Protein AF-A0A2S2QEP0-F1 (afdb_monomer)

InterPro domains:
  IPR036397 Ribonuclease H superfamily [G3DSA:3.30.420.10] (8-135)
  IPR052709 Transposase-Methyltransferase Hybrid [PTHR46060] (32-134)

Nearest PDB structures (foldseek):
  3k9j-assembly2_A  TM=8.002E-01  e=7.574E-06  Homo sapiens
  3f2k-assembly2_B  TM=9.497E-01  e=6.320E-05  Homo sapiens
  3f2k-assembly1_A  TM=9.499E-01  e=5.617E-05  Homo sapiens
  3hot-assembly1_A  TM=8.585E-01  e=1.833E-05  Drosophila mauritiana
  3k9k-assembly2_A  TM=7.781E-01  e=7.999E-05  Homo sapiens

Secondary structure (DSSP, 8-state):
-GGGTT--HHHHHHI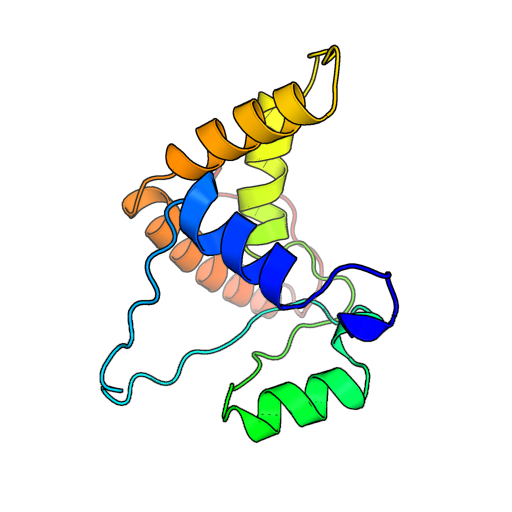IIIIS----------S--PEE---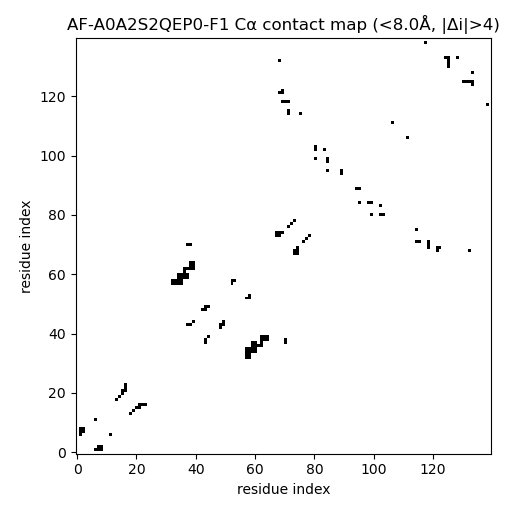--HHHHSHHHHHHHHHTTPEEPP--TT-GGG-HIIIIIHHHHHHHHTT---SSHHHHHHHHHHHHHT--HHHHHHHHHHHHHHHHHHHHTTT------TT-

Foldseek 3Di:
DCVVPPHDPVNVVCCCCPVVVNDPPPPPDPPPQAEDEDAVDVVCVDPVNVVVCVVVNHHYDDDDPPPLVLDLCSPPVVVQLCVQCPPDDDPDPVRSVVSSVVSVVPQDPVNVVVSVVLSVVSVVVCVVVVNDDDDDPVPD

Solvent-accessible surface area (backbone atoms only — not comparable to full-atom values): 8784 Å² total; per-residue (Å²): 119,48,83,78,74,80,48,54,67,65,56,57,48,45,46,42,38,72,74,67,61,50,72,85,75,78,68,77,80,66,92,69,85,61,72,47,78,62,70,78,51,70,78,63,63,30,67,73,45,49,53,49,36,56,77,67,72,46,45,70,49,89,58,71,85,94,46,53,80,78,30,66,57,54,67,49,51,48,52,53,51,47,61,72,54,54,96,63,83,68,94,47,70,66,58,49,50,51,54,52,49,52,56,58,70,66,59,48,71,69,56,52,53,49,49,54,51,53,52,52,55,44,51,54,50,29,59,76,49,72,70,44,91,82,81,79,69,93,84,115

Mean predicted aligned error: 11.94 Å

Structure (mmCIF, N/CA/C/O backbone):
data_AF-A0A2S2QEP0-F1
#
_entry.id   AF-A0A2S2QEP0-F1
#
loop_
_atom_site.group_PDB
_atom_site.id
_atom_site.type_symbol
_atom_site.label_atom_id
_atom_site.label_alt_id
_atom_site.label_comp_id
_atom_site.label_asym_id
_atom_site.label_entity_id
_atom_site.label_seq_id
_atom_site.pdbx_PDB_ins_code
_atom_site.Cartn_x
_atom_site.Cartn_y
_atom_site.Cartn_z
_atom_site.occupancy
_atom_site.B_iso_or_equiv
_atom_site.auth_seq_id
_atom_site.auth_comp_id
_atom_site.auth_asym_id
_atom_site.auth_atom_id
_atom_site.pdbx_PDB_model_num
ATOM 1 N N . LEU A 1 1 ? 10.568 -19.980 2.706 1.00 52.22 1 LEU A N 1
ATOM 2 C CA . LEU A 1 1 ? 9.971 -19.396 1.481 1.00 52.22 1 LEU A CA 1
ATOM 3 C C . LEU A 1 1 ? 11.017 -19.028 0.416 1.00 52.22 1 LEU A C 1
ATOM 5 O O . LEU A 1 1 ? 10.744 -19.309 -0.737 1.00 52.22 1 LEU A O 1
ATOM 9 N N . ALA A 1 2 ? 12.228 -18.549 0.754 1.00 42.97 2 ALA A N 1
ATOM 10 C CA . ALA A 1 2 ? 13.321 -18.355 -0.226 1.00 42.97 2 ALA A CA 1
ATOM 11 C C . ALA A 1 2 ? 13.877 -19.669 -0.830 1.00 42.97 2 ALA A C 1
ATOM 13 O O . ALA A 1 2 ? 14.114 -19.759 -2.029 1.00 42.97 2 ALA A O 1
ATOM 14 N N . ASN A 1 3 ? 13.952 -20.747 -0.040 1.00 41.69 3 ASN A N 1
ATOM 15 C CA . ASN A 1 3 ? 14.458 -22.043 -0.523 1.00 41.69 3 ASN A CA 1
ATOM 16 C C . ASN A 1 3 ? 13.531 -22.767 -1.524 1.00 41.69 3 ASN A C 1
ATOM 18 O O . ASN A 1 3 ? 13.929 -23.782 -2.081 1.00 41.69 3 ASN A O 1
ATOM 22 N N . GLY A 1 4 ? 12.302 -22.282 -1.748 1.00 52.47 4 GLY A N 1
ATOM 23 C CA . GLY A 1 4 ? 11.329 -22.924 -2.643 1.00 52.47 4 GLY A CA 1
ATOM 24 C C . GLY A 1 4 ? 11.383 -22.456 -4.101 1.00 52.47 4 GLY A C 1
ATOM 25 O O . GLY A 1 4 ? 10.704 -23.040 -4.936 1.00 52.47 4 GLY A O 1
ATOM 26 N N . ILE A 1 5 ? 12.156 -21.405 -4.407 1.00 59.31 5 ILE A N 1
ATOM 27 C CA . ILE A 1 5 ? 12.190 -20.755 -5.736 1.00 59.31 5 ILE A CA 1
ATOM 28 C C . ILE A 1 5 ? 13.628 -20.730 -6.305 1.00 59.31 5 ILE A C 1
ATOM 30 O O . ILE A 1 5 ? 13.888 -20.158 -7.353 1.00 59.31 5 ILE A O 1
ATOM 34 N N . GLY A 1 6 ? 14.590 -21.377 -5.634 1.00 50.84 6 GLY A N 1
ATOM 35 C CA . GLY A 1 6 ? 15.981 -21.456 -6.105 1.00 50.84 6 GLY A CA 1
ATOM 36 C C . GLY A 1 6 ? 16.763 -20.139 -6.024 1.00 50.84 6 GLY A C 1
ATOM 37 O O . GLY A 1 6 ? 17.863 -20.053 -6.561 1.00 50.84 6 GLY A O 1
ATOM 38 N N . ILE A 1 7 ? 16.227 -19.125 -5.340 1.00 52.78 7 ILE A N 1
ATOM 39 C CA . ILE A 1 7 ? 16.906 -17.850 -5.102 1.00 52.78 7 ILE A CA 1
ATOM 40 C C . ILE A 1 7 ? 17.423 -17.870 -3.665 1.00 52.78 7 ILE A C 1
ATOM 42 O O . ILE A 1 7 ? 16.638 -17.952 -2.716 1.00 52.78 7 ILE A O 1
ATOM 46 N N . SER A 1 8 ? 18.749 -17.834 -3.507 1.00 65.12 8 SER A N 1
ATOM 47 C CA . SER A 1 8 ? 19.366 -17.775 -2.182 1.00 65.12 8 SER A CA 1
ATOM 48 C C . SER A 1 8 ? 18.911 -16.509 -1.455 1.00 65.12 8 SER A C 1
ATOM 50 O O . SER A 1 8 ? 18.765 -15.442 -2.055 1.00 65.12 8 SER A O 1
ATOM 52 N N . ILE A 1 9 ? 18.737 -16.617 -0.138 1.00 60.47 9 ILE A N 1
ATOM 53 C CA . ILE A 1 9 ? 18.516 -15.472 0.756 1.00 60.47 9 ILE A CA 1
ATOM 54 C C . ILE A 1 9 ? 19.594 -14.401 0.534 1.00 60.47 9 ILE A C 1
ATOM 56 O O . ILE A 1 9 ? 19.291 -13.209 0.581 1.00 60.47 9 ILE A O 1
ATOM 60 N N . ASP A 1 10 ? 20.815 -14.825 0.207 1.00 64.69 10 ASP A N 1
ATOM 61 C CA . ASP A 1 10 ? 21.945 -13.940 -0.075 1.00 64.69 10 ASP A CA 1
ATOM 62 C C . ASP A 1 10 ? 21.737 -13.134 -1.361 1.00 64.69 10 ASP A C 1
ATOM 64 O O . ASP A 1 10 ? 22.045 -11.947 -1.408 1.00 64.69 10 ASP A O 1
ATOM 68 N N . THR A 1 11 ? 21.131 -13.739 -2.386 1.00 70.06 11 THR A N 1
ATOM 69 C CA . THR A 1 11 ? 20.802 -13.059 -3.646 1.00 70.06 11 THR A CA 1
ATOM 7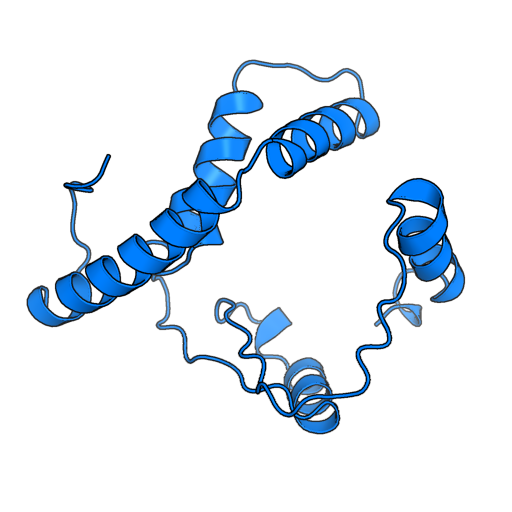0 C C . THR A 1 11 ? 19.753 -11.974 -3.418 1.00 70.06 11 THR A C 1
ATOM 72 O O . THR A 1 11 ? 19.920 -10.849 -3.880 1.00 70.06 11 THR A O 1
ATOM 75 N N . CYS A 1 12 ? 18.705 -12.266 -2.639 1.00 61.53 12 CYS A N 1
ATOM 76 C CA . CYS A 1 12 ? 17.736 -11.243 -2.241 1.00 61.53 12 CYS A CA 1
ATOM 77 C C . CYS A 1 12 ? 18.391 -10.130 -1.415 1.00 61.53 12 CYS A C 1
ATOM 79 O O . CYS A 1 12 ? 18.063 -8.960 -1.600 1.00 61.53 12 CYS A O 1
ATOM 81 N N . HIS A 1 13 ? 19.316 -10.476 -0.518 1.00 65.44 13 HIS A N 1
ATOM 82 C CA . HIS A 1 13 ? 20.014 -9.497 0.308 1.00 65.44 13 HIS A CA 1
ATOM 83 C C . HIS A 1 13 ? 20.898 -8.560 -0.529 1.00 65.44 13 HIS A C 1
ATOM 85 O O . HIS A 1 13 ? 20.872 -7.351 -0.300 1.00 65.44 13 HIS A O 1
ATOM 91 N N . SER A 1 14 ? 21.622 -9.084 -1.524 1.00 67.88 14 SER A N 1
ATOM 92 C CA . SER A 1 14 ? 22.424 -8.262 -2.441 1.00 67.88 14 SER A CA 1
ATOM 93 C C . SER A 1 14 ? 21.569 -7.360 -3.324 1.00 67.88 14 SER A C 1
ATOM 95 O O . SER A 1 14 ? 21.896 -6.191 -3.467 1.00 67.88 14 SER A O 1
ATOM 97 N N . ILE A 1 15 ? 20.428 -7.824 -3.839 1.00 69.56 15 ILE A N 1
ATOM 98 C CA . ILE A 1 15 ? 19.537 -6.956 -4.632 1.00 69.56 15 ILE A CA 1
ATOM 99 C C . ILE A 1 15 ? 19.014 -5.790 -3.774 1.00 69.56 15 ILE A C 1
ATOM 101 O O . ILE A 1 15 ? 19.030 -4.631 -4.188 1.00 69.56 15 ILE A O 1
ATOM 105 N N . LEU A 1 16 ? 18.587 -6.075 -2.539 1.00 63.72 16 LEU A N 1
ATOM 106 C CA . LEU A 1 16 ? 18.074 -5.049 -1.628 1.00 63.72 16 LEU A CA 1
ATOM 107 C C . LEU A 1 16 ? 19.162 -4.041 -1.215 1.00 63.72 16 LEU A C 1
ATOM 109 O O . LEU A 1 16 ? 18.904 -2.838 -1.186 1.00 63.72 16 LEU A O 1
ATOM 113 N N . SER A 1 17 ? 20.370 -4.515 -0.906 1.00 69.50 17 SER A N 1
ATOM 114 C CA . SER A 1 17 ? 21.484 -3.674 -0.452 1.00 69.50 17 SER A CA 1
ATOM 115 C C . SER A 1 17 ? 22.148 -2.913 -1.599 1.00 69.50 17 SER A C 1
ATOM 117 O O . SER A 1 17 ? 22.279 -1.690 -1.542 1.00 69.50 17 SER A O 1
ATOM 119 N N . ASP A 1 18 ? 22.550 -3.634 -2.641 1.00 68.94 18 ASP A N 1
ATOM 120 C CA . ASP A 1 18 ? 23.539 -3.174 -3.613 1.00 68.94 18 ASP A CA 1
ATOM 121 C C . ASP A 1 18 ? 22.869 -2.529 -4.834 1.00 68.94 18 ASP A C 1
ATOM 123 O O . ASP A 1 18 ? 23.377 -1.539 -5.356 1.00 68.94 18 ASP A O 1
ATOM 127 N N . GLU A 1 19 ? 21.694 -3.020 -5.250 1.00 71.00 19 GLU A N 1
ATOM 128 C CA . GLU A 1 19 ? 20.951 -2.438 -6.379 1.00 71.00 19 GLU A CA 1
ATOM 129 C C . GLU A 1 19 ? 19.964 -1.354 -5.939 1.00 71.00 19 GLU A C 1
ATOM 131 O O . GLU A 1 19 ? 19.859 -0.297 -6.564 1.00 71.00 19 GLU A O 1
ATOM 136 N N . LEU A 1 20 ? 19.235 -1.593 -4.846 1.00 68.19 20 LEU A N 1
ATOM 137 C CA . LEU A 1 20 ? 18.226 -0.651 -4.355 1.00 68.19 20 LEU A CA 1
ATOM 138 C C . LEU A 1 20 ? 18.783 0.359 -3.344 1.00 68.19 20 LEU A C 1
ATOM 140 O O . LEU A 1 20 ? 18.088 1.318 -2.999 1.00 68.19 20 LEU A O 1
ATOM 144 N N . GLY A 1 21 ? 20.024 0.176 -2.879 1.00 59.41 21 GLY A N 1
ATOM 145 C CA . GLY A 1 21 ? 20.662 1.064 -1.905 1.00 59.41 21 GLY A CA 1
ATOM 146 C C . GLY A 1 21 ? 19.971 1.061 -0.539 1.00 59.41 21 GLY A C 1
ATOM 147 O O . GLY A 1 21 ? 20.116 2.019 0.229 1.00 59.41 21 GLY A O 1
ATOM 148 N N . ILE A 1 22 ? 19.187 0.021 -0.227 1.00 68.25 22 ILE A N 1
ATOM 149 C CA . ILE A 1 22 ? 18.435 -0.074 1.024 1.00 68.25 22 ILE A CA 1
ATOM 150 C C . ILE A 1 22 ? 19.426 -0.433 2.125 1.00 68.25 22 ILE A C 1
ATOM 152 O O . ILE A 1 22 ? 19.758 -1.594 2.365 1.00 68.25 22 ILE A O 1
ATOM 156 N N . LYS A 1 23 ? 19.910 0.586 2.834 1.00 55.34 23 LYS A N 1
ATOM 157 C CA . LYS A 1 23 ? 20.705 0.369 4.041 1.00 55.34 23 LYS A CA 1
ATOM 158 C C . LYS A 1 23 ? 19.826 -0.302 5.087 1.00 55.34 23 LYS A C 1
ATOM 160 O O . LYS A 1 23 ? 18.746 0.196 5.405 1.00 55.34 23 LYS A O 1
ATOM 165 N N . ARG A 1 24 ? 20.314 -1.397 5.681 1.00 49.81 24 ARG A N 1
ATOM 166 C CA . ARG A 1 24 ? 19.730 -1.957 6.904 1.00 49.81 24 ARG A CA 1
ATOM 167 C C . ARG A 1 24 ? 19.839 -0.897 7.995 1.00 49.81 24 ARG A C 1
ATOM 169 O O . ARG A 1 24 ? 20.864 -0.770 8.660 1.00 49.81 24 ARG A O 1
ATOM 176 N N . VAL A 1 25 ? 18.779 -0.121 8.180 1.00 47.06 25 VAL A N 1
ATOM 177 C CA . VAL A 1 25 ? 18.625 0.695 9.376 1.00 47.06 25 VAL A CA 1
ATOM 178 C C . VAL A 1 25 ? 18.350 -0.296 10.497 1.00 47.06 25 VAL A C 1
ATOM 180 O O . VAL A 1 25 ? 17.224 -0.731 10.716 1.00 47.06 25 VAL A O 1
ATOM 183 N N . SER A 1 26 ? 19.410 -0.716 11.186 1.00 44.81 26 SER A N 1
ATOM 184 C CA . SER A 1 26 ? 19.287 -1.265 12.530 1.00 44.81 26 SER A CA 1
ATOM 185 C C . SER A 1 26 ? 18.842 -0.115 13.425 1.00 44.81 26 SER A C 1
ATOM 187 O O . SER A 1 26 ? 19.652 0.488 14.131 1.00 44.81 26 SER A O 1
ATOM 189 N N . ALA A 1 27 ? 17.556 0.225 13.355 1.00 43.06 27 ALA A N 1
ATOM 190 C CA . ALA A 1 27 ? 16.927 1.050 14.359 1.00 43.06 27 ALA A CA 1
ATOM 191 C C . ALA A 1 27 ? 17.120 0.303 15.678 1.00 43.06 27 ALA A C 1
ATOM 193 O O . ALA A 1 27 ? 16.567 -0.774 15.897 1.00 43.06 27 ALA A O 1
ATOM 194 N N . LYS A 1 28 ? 17.987 0.844 16.532 1.00 42.22 28 LYS A N 1
ATOM 195 C CA . LYS A 1 28 ? 17.982 0.542 17.957 1.00 42.22 28 LYS A CA 1
ATOM 196 C C . LYS A 1 28 ? 16.539 0.810 18.386 1.00 42.22 28 LYS A C 1
ATOM 198 O O . LYS A 1 28 ? 16.136 1.967 18.345 1.00 42.22 28 LYS A O 1
ATOM 203 N N . LEU A 1 29 ? 15.764 -0.258 18.611 1.00 45.41 29 LEU A N 1
ATOM 204 C CA . LEU A 1 29 ? 14.313 -0.224 18.798 1.00 45.41 29 LEU A CA 1
ATOM 205 C C . LEU A 1 29 ? 13.952 0.804 19.873 1.00 45.41 29 LEU A C 1
ATOM 207 O O . LEU A 1 29 ? 13.977 0.516 21.067 1.00 45.41 29 LEU A O 1
ATOM 211 N N . VAL A 1 30 ? 13.606 2.007 19.434 1.00 40.50 30 VAL A N 1
ATOM 212 C CA . VAL A 1 30 ? 12.658 2.835 20.155 1.00 40.50 30 VAL A CA 1
ATOM 213 C C . VAL A 1 30 ? 11.313 2.160 19.904 1.00 40.50 30 VAL A C 1
ATOM 215 O O . VAL A 1 30 ? 10.995 1.820 18.766 1.00 40.50 30 VAL A O 1
ATOM 218 N N . LEU A 1 31 ? 10.603 1.863 20.990 1.00 40.44 31 LEU A N 1
ATOM 219 C CA . LEU A 1 31 ? 9.296 1.209 21.070 1.00 40.44 31 LEU A CA 1
ATOM 220 C C . LEU A 1 31 ? 8.191 2.005 20.345 1.00 40.44 31 LEU A C 1
ATOM 222 O O . LEU A 1 31 ? 7.218 2.431 20.954 1.00 40.44 31 LEU A O 1
ATOM 226 N N . GLU A 1 32 ? 8.309 2.199 19.040 1.00 53.28 32 GLU A N 1
ATOM 227 C CA . GLU A 1 32 ? 7.168 2.526 18.195 1.00 53.28 32 GLU A CA 1
ATOM 228 C C . GLU A 1 32 ? 6.698 1.206 17.592 1.00 53.28 32 GLU A C 1
ATOM 230 O O . GLU A 1 32 ? 7.420 0.553 16.842 1.00 53.28 32 GLU A O 1
ATOM 235 N N . SER A 1 33 ? 5.530 0.731 18.021 1.00 69.81 33 SER A N 1
ATOM 236 C CA . SER A 1 33 ? 4.946 -0.504 17.501 1.00 69.81 33 SER A CA 1
ATOM 237 C C . SER A 1 33 ? 4.546 -0.273 16.043 1.00 69.81 33 SER A C 1
ATOM 239 O O . SER A 1 33 ? 3.663 0.533 15.760 1.00 69.81 33 SER A O 1
ATOM 241 N N . TRP A 1 34 ? 5.221 -0.944 15.109 1.00 76.69 34 TRP A N 1
ATOM 242 C CA . TRP A 1 34 ? 4.859 -0.894 13.694 1.00 76.69 34 TRP A CA 1
ATOM 243 C C . TRP A 1 34 ? 3.648 -1.796 13.453 1.00 76.69 34 TRP A C 1
ATOM 245 O O . TRP A 1 34 ? 3.640 -2.962 13.860 1.00 76.69 34 TRP A O 1
ATOM 255 N N . PHE A 1 35 ? 2.646 -1.259 12.761 1.00 90.12 35 PHE A N 1
ATOM 256 C CA . PHE A 1 35 ? 1.461 -1.998 12.340 1.00 90.12 35 PHE A CA 1
ATOM 257 C C . PHE A 1 35 ? 1.546 -2.334 10.852 1.00 90.12 35 PHE A C 1
ATOM 259 O O . PHE A 1 35 ? 1.827 -1.471 10.020 1.00 90.12 35 PHE A O 1
ATOM 266 N N . LEU A 1 36 ? 1.279 -3.591 10.513 1.00 93.62 36 LEU A N 1
ATOM 267 C CA . LEU A 1 36 ? 1.216 -4.069 9.141 1.00 93.62 36 LEU A CA 1
ATOM 268 C C . LEU A 1 36 ? -0.234 -4.073 8.661 1.00 93.62 36 LEU A C 1
ATOM 270 O O . LEU A 1 36 ? -1.081 -4.727 9.260 1.00 93.62 36 LEU A O 1
ATOM 274 N N . HIS A 1 37 ? -0.511 -3.394 7.554 1.00 94.06 37 HIS A N 1
ATOM 275 C CA . HIS A 1 37 ? -1.793 -3.488 6.863 1.00 94.06 37 HIS A CA 1
ATOM 276 C C . HIS A 1 37 ? -1.610 -4.200 5.518 1.00 94.06 37 HIS A C 1
ATOM 278 O O . HIS A 1 37 ? -0.854 -3.735 4.665 1.00 94.06 37 HIS A O 1
ATOM 284 N N . HIS A 1 38 ? -2.318 -5.311 5.325 1.00 93.81 38 HIS A N 1
ATOM 285 C CA . HIS A 1 38 ? -2.409 -6.041 4.060 1.00 93.81 38 HIS A CA 1
ATOM 286 C C . HIS A 1 38 ? -3.809 -6.653 3.910 1.00 93.81 38 HIS A C 1
ATOM 288 O O . HIS A 1 38 ? -4.556 -6.753 4.882 1.00 93.81 38 HIS A O 1
ATOM 294 N N . ASP A 1 39 ? -4.161 -7.088 2.703 1.00 92.69 39 ASP A N 1
ATOM 295 C CA . ASP A 1 39 ? -5.436 -7.758 2.444 1.00 92.69 39 ASP A CA 1
ATOM 296 C C . ASP A 1 39 ? -5.456 -9.211 2.962 1.00 92.69 39 ASP A C 1
ATOM 298 O O . ASP A 1 39 ? -4.446 -9.771 3.393 1.00 92.69 39 ASP A O 1
ATOM 302 N N . ASN A 1 40 ? -6.620 -9.856 2.902 1.00 92.69 40 ASN A N 1
ATOM 303 C CA . ASN A 1 40 ? -6.795 -11.236 3.364 1.00 92.69 40 ASN A CA 1
ATOM 304 C C . ASN A 1 40 ? -6.543 -12.278 2.265 1.00 92.69 40 ASN A C 1
ATOM 306 O O . ASN A 1 40 ? -7.161 -13.345 2.286 1.00 92.69 40 ASN A O 1
ATOM 310 N N . ALA A 1 41 ? -5.676 -11.994 1.286 1.00 92.88 41 ALA A N 1
ATOM 311 C CA . ALA A 1 41 ? -5.336 -12.983 0.269 1.00 92.88 41 ALA A CA 1
ATOM 312 C C . ALA A 1 41 ? -4.850 -14.289 0.941 1.00 92.88 41 ALA A C 1
ATOM 314 O O . ALA A 1 41 ? -4.140 -14.221 1.953 1.00 92.88 41 ALA A O 1
ATOM 315 N N . PRO A 1 42 ? -5.170 -15.486 0.401 1.00 95.94 42 PRO A N 1
ATOM 316 C CA . PRO A 1 42 ? -4.825 -16.755 1.045 1.00 95.94 42 PRO A CA 1
ATOM 317 C C . PRO A 1 42 ? -3.348 -16.856 1.443 1.00 95.94 42 PRO A C 1
ATOM 319 O O . PRO A 1 42 ? -3.039 -17.295 2.549 1.00 95.94 42 PRO A O 1
ATOM 322 N N . ALA A 1 43 ? -2.450 -16.349 0.591 1.00 96.31 43 ALA A N 1
ATOM 323 C CA . ALA A 1 43 ? -1.014 -16.294 0.850 1.00 96.31 43 ALA A CA 1
ATOM 324 C C . ALA A 1 43 ? -0.649 -15.457 2.090 1.00 96.31 43 ALA A C 1
ATOM 326 O O . ALA A 1 43 ? 0.221 -15.864 2.854 1.00 96.31 43 ALA A O 1
ATOM 327 N N . HIS A 1 44 ? -1.324 -14.329 2.328 1.00 94.06 44 HIS A N 1
ATOM 328 C CA . HIS A 1 44 ? -1.084 -13.459 3.486 1.00 94.06 44 HIS A CA 1
ATOM 329 C C . HIS A 1 44 ? -1.722 -14.008 4.771 1.00 94.06 44 HIS A C 1
ATOM 331 O O . HIS A 1 44 ? -1.215 -13.795 5.868 1.00 94.06 44 HIS A O 1
ATOM 337 N N . SER A 1 45 ? -2.818 -14.762 4.645 1.00 92.69 45 SER A N 1
ATOM 338 C CA . SER A 1 45 ? -3.504 -15.401 5.777 1.00 92.69 45 SER A CA 1
ATOM 339 C C . SER A 1 45 ? -2.947 -16.775 6.174 1.00 92.69 45 SER A C 1
ATOM 341 O O . SER A 1 45 ? -3.409 -17.353 7.161 1.00 92.69 45 SER A O 1
ATOM 343 N N . ALA A 1 46 ? -1.986 -17.310 5.416 1.00 96.94 46 ALA A N 1
ATOM 344 C CA . ALA A 1 46 ? -1.412 -18.629 5.649 1.00 96.94 46 ALA A CA 1
ATOM 345 C C . ALA A 1 46 ? -0.793 -18.736 7.052 1.00 96.94 46 ALA A C 1
ATOM 347 O O . ALA A 1 46 ? -0.192 -17.783 7.555 1.00 96.94 46 ALA A O 1
ATOM 348 N N . LEU A 1 47 ? -0.890 -19.920 7.668 1.00 97.00 47 LEU A N 1
ATOM 349 C CA . LEU A 1 47 ? -0.374 -20.167 9.020 1.00 97.00 47 LEU A CA 1
ATOM 350 C C . LEU A 1 47 ? 1.104 -19.778 9.144 1.00 97.00 47 LEU A C 1
ATOM 352 O O . LEU A 1 47 ? 1.464 -19.036 10.051 1.00 97.00 47 LEU A O 1
ATOM 356 N N . SER A 1 48 ? 1.925 -20.168 8.166 1.00 97.69 48 SER A N 1
ATOM 357 C CA . SER A 1 48 ? 3.354 -19.845 8.136 1.00 97.69 48 SER A CA 1
ATOM 358 C C . SER A 1 48 ? 3.643 -18.339 8.142 1.00 97.69 48 SER A C 1
ATOM 360 O O . SER A 1 48 ? 4.661 -17.910 8.678 1.00 97.69 48 SER A O 1
ATOM 362 N N . VAL A 1 49 ? 2.770 -17.524 7.536 1.00 97.06 49 VAL A N 1
ATOM 363 C CA . VAL A 1 49 ? 2.910 -16.059 7.536 1.00 97.06 49 VAL A CA 1
ATOM 364 C C . VAL A 1 49 ? 2.505 -15.493 8.892 1.00 97.06 49 VAL A C 1
ATOM 366 O O . VAL A 1 49 ? 3.236 -14.682 9.453 1.00 97.06 49 VAL A O 1
ATOM 369 N N . ARG A 1 50 ? 1.393 -15.965 9.465 1.00 94.62 50 ARG A N 1
ATOM 370 C CA . ARG A 1 50 ? 0.940 -15.542 10.799 1.00 94.62 50 ARG A CA 1
ATOM 371 C C . ARG A 1 50 ? 1.974 -15.862 11.877 1.00 94.62 50 ARG A C 1
ATOM 373 O O . ARG A 1 50 ? 2.335 -14.977 12.643 1.00 94.62 50 ARG A O 1
ATOM 380 N N . GLU A 1 51 ? 2.507 -17.082 11.882 1.00 96.81 51 GLU A N 1
ATOM 381 C CA . GLU A 1 51 ? 3.565 -17.506 12.808 1.00 96.81 51 GLU A CA 1
ATOM 382 C C . GLU A 1 51 ? 4.820 -16.643 12.667 1.00 96.81 51 GLU A C 1
ATOM 384 O O . GLU A 1 51 ? 5.395 -16.209 13.668 1.00 96.81 51 GLU A O 1
ATOM 389 N N . PHE A 1 52 ? 5.222 -16.330 11.430 1.00 95.31 52 PHE A N 1
ATOM 390 C CA . PHE A 1 52 ? 6.340 -15.429 11.180 1.00 95.31 52 PHE A CA 1
ATOM 391 C C . PHE A 1 52 ? 6.085 -14.037 11.775 1.00 95.31 52 PHE A C 1
ATOM 393 O O . PHE A 1 52 ? 6.931 -13.540 12.520 1.00 95.31 52 PHE A O 1
ATOM 400 N N . LEU A 1 53 ? 4.927 -13.428 11.507 1.00 93.88 53 LEU A N 1
ATOM 401 C CA . LEU A 1 53 ? 4.580 -12.093 12.007 1.00 93.88 53 LEU A CA 1
ATOM 402 C C . LEU A 1 53 ? 4.530 -12.054 13.541 1.00 93.88 53 LEU A C 1
ATOM 404 O O . LEU A 1 53 ? 5.111 -11.151 14.147 1.00 93.88 53 LEU A O 1
ATOM 408 N N . THR A 1 54 ? 3.949 -13.078 14.174 1.00 92.88 54 THR A N 1
ATOM 409 C CA . THR A 1 54 ? 3.953 -13.236 15.635 1.00 92.88 54 THR A CA 1
ATOM 410 C C . THR A 1 54 ? 5.372 -13.377 16.185 1.00 92.88 54 THR A C 1
ATOM 412 O O . THR A 1 54 ? 5.721 -12.687 17.139 1.00 92.88 54 THR A O 1
ATOM 415 N N . SER A 1 55 ? 6.233 -14.189 15.558 1.00 93.62 55 SER A N 1
ATOM 416 C CA . SER A 1 55 ? 7.633 -14.361 15.991 1.00 93.62 55 SER A CA 1
ATOM 417 C C . SER A 1 55 ? 8.452 -13.064 15.925 1.00 93.62 55 SER A C 1
ATOM 419 O O . SER A 1 55 ? 9.459 -12.918 16.617 1.00 93.62 55 SER A O 1
ATOM 421 N N . LYS A 1 56 ? 8.025 -12.120 15.078 1.00 91.06 56 LYS A N 1
ATOM 422 C CA . LYS A 1 56 ? 8.632 -10.797 14.901 1.00 91.06 56 LYS A CA 1
ATOM 423 C C . LYS A 1 56 ? 7.933 -9.697 15.696 1.00 91.06 56 LYS A C 1
ATOM 425 O O . LYS A 1 56 ? 8.362 -8.551 15.606 1.00 91.06 56 LYS A O 1
ATOM 430 N N . ASN A 1 57 ? 6.904 -10.034 16.476 1.00 90.81 57 ASN A N 1
ATOM 431 C CA . ASN A 1 57 ? 6.100 -9.084 17.242 1.00 90.81 57 ASN A CA 1
ATOM 432 C C . ASN A 1 57 ? 5.513 -7.958 16.359 1.00 90.81 57 ASN A C 1
ATOM 434 O O . ASN A 1 57 ? 5.464 -6.797 16.766 1.00 90.81 57 ASN A O 1
ATOM 438 N N . ILE A 1 58 ? 5.108 -8.307 15.131 1.00 91.38 58 ILE A N 1
ATOM 439 C CA . ILE A 1 58 ? 4.475 -7.395 14.172 1.00 91.38 58 ILE A CA 1
ATOM 440 C C . ILE A 1 58 ? 2.961 -7.510 14.329 1.00 91.38 58 ILE A C 1
ATOM 442 O O . ILE A 1 58 ? 2.383 -8.571 14.088 1.00 91.38 58 ILE A O 1
ATOM 446 N N . SER A 1 59 ? 2.318 -6.407 14.709 1.00 92.62 59 SER A N 1
ATOM 447 C CA . SER A 1 59 ? 0.860 -6.343 14.822 1.00 92.62 59 SER A CA 1
ATOM 448 C C . SER A 1 59 ? 0.236 -6.138 13.446 1.00 92.62 59 SER A C 1
ATOM 450 O O . SER A 1 59 ? 0.674 -5.272 12.691 1.00 92.62 59 SER A O 1
ATOM 452 N N . VAL A 1 60 ? -0.798 -6.911 13.120 1.00 92.88 60 VAL A N 1
ATOM 453 C CA . VAL A 1 60 ? -1.522 -6.794 11.846 1.00 92.88 60 VAL A CA 1
ATOM 454 C C . VAL A 1 60 ? -2.816 -6.019 12.064 1.00 92.88 60 VAL A C 1
ATOM 456 O O . VAL A 1 60 ? -3.591 -6.344 12.962 1.00 92.88 60 VAL A O 1
ATOM 459 N N . VAL A 1 61 ? -3.053 -5.000 11.241 1.00 92.56 61 VAL A N 1
ATOM 460 C CA . VAL A 1 61 ? -4.312 -4.249 11.211 1.00 92.56 61 VAL A CA 1
ATOM 461 C C . VAL A 1 61 ? -5.376 -5.110 10.524 1.00 92.56 61 VAL A C 1
ATOM 463 O O . VAL A 1 61 ? -5.134 -5.563 9.402 1.00 92.56 61 VAL A O 1
ATOM 466 N N . PRO A 1 62 ? -6.549 -5.339 11.142 1.00 91.88 62 PRO A N 1
ATOM 467 C CA . PRO A 1 62 ? -7.636 -6.066 10.499 1.00 91.88 62 PRO A CA 1
ATOM 468 C C . PRO A 1 62 ? -8.067 -5.395 9.193 1.00 91.88 62 PRO A C 1
ATOM 470 O O . PRO A 1 62 ? -8.255 -4.180 9.146 1.00 91.88 62 PRO A O 1
ATOM 473 N N . HIS A 1 63 ? -8.270 -6.197 8.151 1.00 93.00 63 HIS A N 1
ATOM 474 C CA . HIS A 1 63 ? -8.776 -5.734 6.864 1.00 93.00 63 HIS A CA 1
ATOM 475 C C . HIS A 1 63 ? -10.103 -6.439 6.541 1.00 93.00 63 HIS A C 1
ATOM 477 O O . HIS A 1 63 ? -10.165 -7.668 6.649 1.00 93.00 63 HIS A O 1
ATOM 483 N N . PRO A 1 64 ? -11.175 -5.723 6.168 1.00 92.12 64 PRO A N 1
ATOM 484 C CA . PRO A 1 64 ? -12.417 -6.353 5.726 1.00 92.12 64 PRO A CA 1
ATOM 485 C C . PRO A 1 64 ? -12.263 -7.021 4.341 1.00 92.12 64 PRO A C 1
ATOM 487 O O . PRO A 1 64 ? -11.517 -6.532 3.493 1.00 92.12 64 PRO A O 1
ATOM 490 N N . PRO A 1 65 ? -12.933 -8.159 4.075 1.00 90.12 65 PRO A N 1
ATOM 491 C CA . PRO A 1 65 ? -12.926 -8.775 2.749 1.00 90.12 65 PRO A CA 1
ATOM 492 C C . PRO A 1 65 ? -13.486 -7.841 1.668 1.00 90.12 65 PRO A C 1
ATOM 494 O O . PRO A 1 65 ? -14.472 -7.150 1.897 1.00 90.12 65 PRO A O 1
ATOM 497 N N . TYR A 1 66 ? -12.904 -7.897 0.465 1.00 88.38 66 TYR A N 1
ATOM 498 C CA . TYR A 1 66 ? -13.362 -7.157 -0.720 1.00 88.38 66 TYR A CA 1
ATOM 499 C C . TYR A 1 66 ? -13.390 -5.626 -0.569 1.00 88.38 66 TYR A C 1
ATOM 501 O O . TYR A 1 66 ? -14.178 -4.971 -1.244 1.00 88.38 66 TYR A O 1
ATOM 509 N N . SER A 1 67 ? -12.511 -5.033 0.244 1.00 90.75 67 SER A N 1
ATOM 510 C CA . SER A 1 67 ? -12.482 -3.577 0.474 1.00 90.75 67 SER A CA 1
ATOM 511 C C . SER A 1 67 ? -11.222 -2.895 -0.086 1.00 90.75 67 SER A C 1
ATOM 513 O O . SER A 1 67 ? -10.399 -2.357 0.667 1.00 90.75 67 SER A O 1
ATOM 515 N N . PRO A 1 68 ? -11.016 -2.897 -1.420 1.00 86.44 68 PRO A N 1
ATOM 516 C CA . PRO A 1 68 ? -9.858 -2.245 -2.033 1.00 86.44 68 PRO A CA 1
ATOM 517 C C . PRO A 1 68 ? -9.849 -0.721 -1.813 1.00 86.44 68 PRO A C 1
ATOM 519 O O . PRO A 1 68 ? -8.782 -0.107 -1.792 1.00 86.44 68 PRO A O 1
ATOM 522 N N . ASP A 1 69 ? -11.022 -0.122 -1.612 1.00 87.12 69 ASP A N 1
ATOM 523 C CA . ASP A 1 69 ? -11.255 1.280 -1.263 1.00 87.12 69 ASP A CA 1
ATOM 524 C C . ASP A 1 69 ? -10.737 1.655 0.133 1.00 87.12 69 ASP A C 1
ATOM 526 O O . ASP A 1 69 ? -10.472 2.831 0.380 1.00 87.12 69 ASP A O 1
ATOM 530 N N . LEU A 1 70 ? -10.512 0.664 1.002 1.00 91.38 70 LEU A N 1
ATOM 531 C CA . LEU A 1 70 ? -9.949 0.824 2.346 1.00 91.38 70 LEU A CA 1
ATOM 532 C C . LEU A 1 70 ? -8.466 0.443 2.421 1.00 91.38 70 LEU A C 1
ATOM 534 O O . LEU A 1 70 ? -7.933 0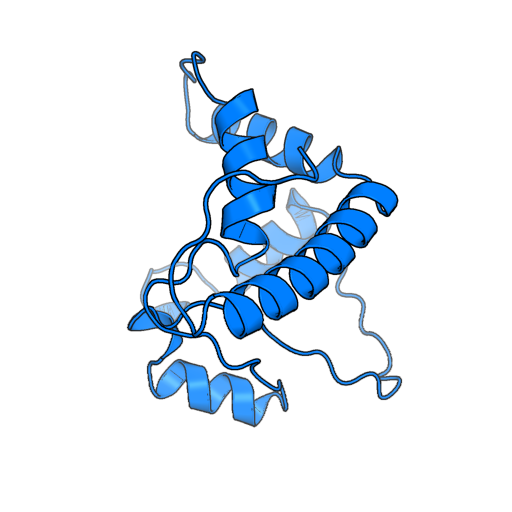.240 3.510 1.00 91.38 70 LEU A O 1
ATOM 538 N N . THR A 1 71 ? -7.784 0.342 1.278 1.00 92.38 71 THR A N 1
ATOM 539 C CA . THR A 1 71 ? -6.353 0.024 1.222 1.00 92.38 71 THR A CA 1
ATOM 540 C C . THR A 1 71 ? -5.570 1.169 0.585 1.00 92.38 71 THR A C 1
ATOM 542 O O . THR A 1 71 ? -5.792 1.447 -0.595 1.00 92.38 71 THR A O 1
ATOM 545 N N . PRO A 1 72 ? -4.582 1.774 1.276 1.00 93.00 72 PRO A N 1
ATOM 546 C CA . PRO A 1 72 ? -3.722 2.815 0.702 1.00 93.00 72 PRO A CA 1
ATOM 547 C C . PRO A 1 72 ? -3.066 2.398 -0.622 1.00 93.00 72 PRO A C 1
ATOM 549 O O . PRO A 1 72 ? -3.063 3.150 -1.596 1.00 93.00 72 PRO A O 1
ATOM 552 N N . CYS A 1 73 ? -2.592 1.153 -0.728 1.00 92.81 73 CYS A N 1
ATOM 553 C CA . CYS A 1 73 ? -2.072 0.635 -1.995 1.00 92.81 73 CYS A CA 1
ATOM 554 C C . CYS A 1 73 ? -3.137 0.604 -3.108 1.00 92.81 73 CYS A C 1
ATOM 556 O O . CYS A 1 73 ? -2.824 0.880 -4.263 1.00 92.81 73 CYS A O 1
ATOM 558 N N . GLY A 1 74 ? -4.390 0.300 -2.758 1.00 91.25 74 GLY A N 1
ATOM 559 C CA . GLY A 1 74 ? -5.518 0.176 -3.679 1.00 91.25 74 GLY A CA 1
ATOM 560 C C . GLY A 1 74 ? -6.011 1.512 -4.229 1.00 91.25 74 GLY A C 1
ATOM 561 O O . GLY A 1 74 ? -6.151 1.644 -5.444 1.00 91.25 74 GLY A O 1
ATOM 562 N N . PHE A 1 75 ? -6.242 2.508 -3.366 1.00 90.00 75 PHE A N 1
ATOM 563 C CA . PHE A 1 75 ? -6.810 3.796 -3.787 1.00 90.00 75 PHE A CA 1
ATOM 564 C C . PHE A 1 75 ? -5.766 4.871 -4.129 1.00 90.00 75 PHE A C 1
ATOM 566 O O . PHE A 1 75 ? -6.111 5.843 -4.798 1.00 90.00 75 PHE A O 1
ATOM 573 N N . PHE A 1 76 ? -4.509 4.723 -3.694 1.00 92.62 76 PHE A N 1
ATOM 574 C CA . PHE A 1 76 ? -3.457 5.724 -3.911 1.00 92.62 76 PHE A CA 1
ATOM 575 C C . PHE A 1 76 ? -2.296 5.190 -4.762 1.00 92.62 76 PHE A C 1
ATOM 577 O O . PHE A 1 76 ? -2.064 5.694 -5.862 1.00 92.62 76 PHE A O 1
ATOM 584 N N . LEU A 1 77 ? -1.598 4.144 -4.307 1.00 93.50 77 LEU A N 1
ATOM 585 C CA . LEU A 1 77 ? -0.338 3.715 -4.933 1.00 93.50 77 LEU A CA 1
ATOM 586 C C . LEU A 1 77 ? -0.528 3.121 -6.337 1.00 93.50 77 LEU A C 1
ATOM 588 O O . LEU A 1 77 ? 0.099 3.563 -7.301 1.00 93.50 77 LEU A O 1
ATOM 592 N N . PHE A 1 78 ? -1.395 2.114 -6.472 1.00 92.31 78 PHE A N 1
ATOM 593 C CA . PHE A 1 78 ? -1.603 1.438 -7.751 1.00 92.31 78 PHE A CA 1
ATOM 594 C C . PHE A 1 78 ? -2.251 2.336 -8.808 1.00 92.31 78 PHE A C 1
ATOM 596 O O . PHE A 1 78 ? -1.819 2.253 -9.956 1.00 92.31 78 PHE A O 1
ATOM 603 N N . PRO A 1 79 ? -3.238 3.200 -8.495 1.00 91.69 79 PRO A N 1
ATOM 604 C CA . PRO A 1 79 ? -3.750 4.164 -9.462 1.00 91.69 79 PRO A CA 1
ATOM 605 C C . PRO A 1 79 ? -2.668 5.101 -9.997 1.00 91.69 79 PRO A C 1
ATOM 607 O O . PRO A 1 79 ? -2.625 5.316 -11.207 1.00 91.69 79 PRO A O 1
ATOM 610 N N . ARG A 1 80 ? -1.760 5.591 -9.140 1.00 91.00 80 ARG A N 1
ATOM 611 C CA . ARG A 1 80 ? -0.633 6.435 -9.563 1.00 91.00 80 ARG A CA 1
ATOM 612 C C . ARG A 1 80 ? 0.292 5.691 -10.522 1.00 91.00 80 ARG A C 1
ATOM 614 O O . ARG A 1 80 ? 0.484 6.143 -11.645 1.00 91.00 80 ARG A O 1
ATOM 621 N N . LEU A 1 81 ? 0.762 4.503 -10.131 1.00 92.88 81 LEU A N 1
ATOM 622 C CA . LEU A 1 81 ? 1.614 3.671 -10.989 1.00 92.88 81 LEU A CA 1
ATOM 623 C C . LEU A 1 81 ? 0.933 3.333 -12.318 1.00 92.88 81 LEU A C 1
ATOM 625 O O . LEU A 1 81 ? 1.535 3.465 -13.378 1.00 92.88 81 LEU A O 1
ATOM 629 N N . LYS A 1 82 ? -0.341 2.931 -12.283 1.00 90.75 82 LYS A N 1
ATOM 630 C CA . LYS A 1 82 ? -1.107 2.641 -13.499 1.00 90.75 82 LYS A CA 1
ATOM 631 C C . LYS A 1 82 ? -1.230 3.874 -14.380 1.00 90.75 82 LYS A C 1
ATOM 633 O O . LYS A 1 82 ? -1.116 3.729 -15.586 1.00 90.75 82 LYS A O 1
ATOM 638 N N . SER A 1 83 ? -1.462 5.057 -13.813 1.00 88.69 83 SER A N 1
ATOM 639 C CA . SER A 1 83 ? -1.573 6.293 -14.589 1.00 88.69 83 SER A CA 1
ATOM 640 C C . SER A 1 83 ? -0.292 6.591 -15.363 1.00 88.69 83 SER A C 1
ATOM 642 O O . SER A 1 83 ? -0.376 6.924 -16.540 1.00 88.69 83 SER A O 1
ATOM 644 N N . THR A 1 84 ? 0.873 6.421 -14.736 1.00 84.25 84 THR A N 1
ATOM 645 C CA . THR A 1 84 ? 2.166 6.679 -15.386 1.00 84.25 84 THR A CA 1
ATOM 646 C C . THR A 1 84 ? 2.517 5.59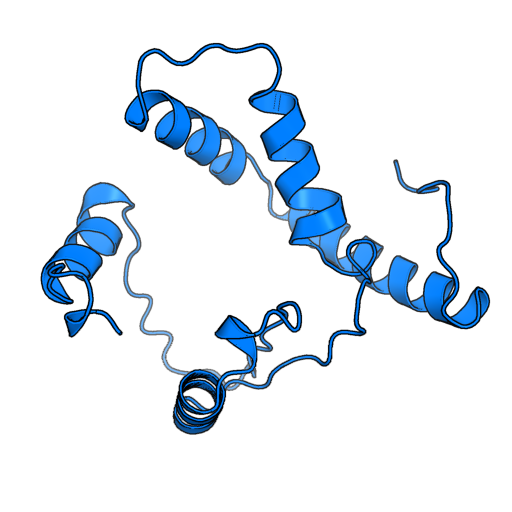6 -16.407 1.00 84.25 84 THR A C 1
ATOM 648 O O . THR A 1 84 ? 2.962 5.892 -17.512 1.00 84.25 84 THR A O 1
ATOM 651 N N . LEU A 1 85 ? 2.280 4.324 -16.077 1.00 87.88 85 LEU A N 1
ATOM 652 C CA . LEU A 1 85 ? 2.654 3.203 -16.945 1.00 87.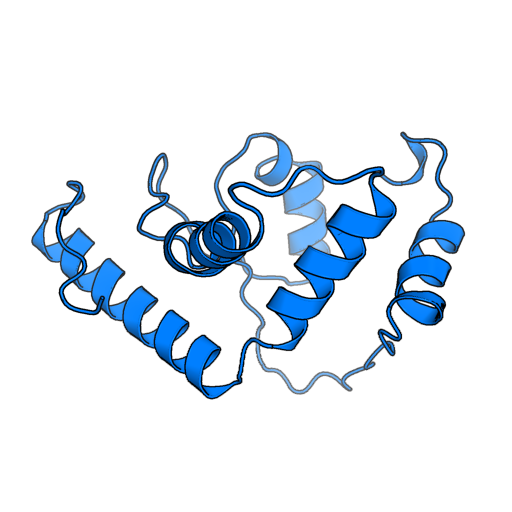88 85 LEU A CA 1
ATOM 653 C C . LEU A 1 85 ? 1.668 2.982 -18.104 1.00 87.88 85 LEU A C 1
ATOM 655 O O . LEU A 1 85 ? 1.998 2.324 -19.091 1.00 87.88 85 LEU A O 1
ATOM 659 N N . LYS A 1 86 ? 0.440 3.501 -18.008 1.00 90.19 86 LYS A N 1
ATOM 660 C CA . LYS A 1 86 ? -0.592 3.315 -19.033 1.00 90.19 86 LYS A CA 1
ATOM 661 C C . LYS A 1 86 ? -0.163 3.942 -20.360 1.00 90.19 86 LYS A C 1
ATOM 663 O O . LYS A 1 86 ? 0.382 5.037 -20.405 1.00 90.19 86 LYS A O 1
ATOM 668 N N . GLY A 1 87 ? -0.467 3.242 -21.453 1.00 88.50 87 GLY A N 1
ATOM 669 C CA . GLY A 1 87 ? -0.203 3.714 -22.815 1.00 88.50 87 GLY A CA 1
ATOM 670 C C . GLY A 1 87 ? 1.247 3.553 -23.275 1.00 88.50 87 GLY A C 1
ATOM 671 O O . GLY A 1 87 ? 1.525 3.804 -24.443 1.00 88.50 87 GLY A O 1
ATOM 672 N N . HIS A 1 88 ? 2.142 3.086 -22.403 1.00 88.31 88 HIS A N 1
ATOM 673 C CA . HIS A 1 88 ? 3.538 2.837 -22.736 1.00 88.31 88 HIS A CA 1
ATOM 674 C C . HIS A 1 88 ? 3.765 1.348 -22.996 1.00 88.31 88 HIS A C 1
ATOM 676 O O . HIS A 1 88 ? 3.310 0.487 -22.239 1.00 88.31 88 HIS A O 1
ATOM 682 N N . ARG A 1 89 ? 4.466 1.042 -24.089 1.00 90.62 89 ARG A N 1
ATOM 683 C CA . ARG A 1 89 ? 4.968 -0.301 -24.376 1.00 90.62 89 ARG A CA 1
ATOM 684 C C . ARG A 1 89 ? 6.442 -0.323 -24.011 1.00 90.62 89 ARG A C 1
ATOM 686 O O . ARG A 1 89 ? 7.223 0.368 -24.651 1.00 90.62 89 ARG A O 1
ATOM 693 N N . PHE A 1 90 ? 6.782 -1.108 -23.002 1.00 90.69 90 PHE A N 1
ATOM 694 C CA . PHE A 1 90 ? 8.164 -1.298 -22.581 1.00 90.69 90 PHE A CA 1
ATOM 695 C C . PHE A 1 90 ? 8.827 -2.382 -23.429 1.00 90.69 90 PHE A C 1
ATOM 697 O O . PHE A 1 90 ? 8.172 -3.353 -23.828 1.00 90.69 90 PHE A O 1
ATOM 704 N N . GLU A 1 91 ? 10.111 -2.200 -23.716 1.00 91.50 91 GLU A N 1
ATOM 705 C CA . GLU A 1 91 ? 10.917 -3.160 -24.472 1.00 91.50 91 GLU A CA 1
ATOM 706 C C . GLU A 1 91 ? 11.239 -4.392 -23.622 1.00 91.50 91 GLU A C 1
ATOM 708 O O . GLU A 1 91 ? 11.215 -5.519 -24.120 1.00 91.50 91 GLU A O 1
ATOM 713 N N . ASP A 1 92 ? 11.472 -4.180 -22.323 1.00 93.88 92 ASP A N 1
ATOM 714 C CA . ASP A 1 92 ? 11.762 -5.236 -21.362 1.00 93.88 92 ASP A CA 1
ATOM 715 C C . ASP A 1 92 ? 11.235 -4.944 -19.939 1.00 93.88 92 ASP A C 1
ATOM 717 O O . ASP A 1 92 ? 10.650 -3.900 -19.617 1.00 93.88 92 ASP A O 1
ATOM 721 N N . VAL A 1 93 ? 11.426 -5.927 -19.056 1.00 93.44 93 VAL A N 1
ATOM 722 C CA . VAL A 1 93 ? 11.011 -5.847 -17.649 1.00 93.44 93 VAL A CA 1
ATOM 723 C C . VAL A 1 93 ? 11.842 -4.820 -16.871 1.00 93.44 93 VAL A C 1
ATOM 725 O O . VAL A 1 93 ? 11.302 -4.154 -15.987 1.00 93.44 93 VAL A O 1
ATOM 728 N N . ASN A 1 94 ? 13.123 -4.641 -17.200 1.00 95.31 94 ASN A N 1
ATOM 729 C CA . ASN A 1 94 ? 14.005 -3.705 -16.500 1.00 95.31 94 ASN A CA 1
ATOM 730 C C . ASN A 1 94 ? 13.567 -2.260 -16.731 1.00 95.31 94 ASN A C 1
ATOM 732 O O . ASN A 1 94 ? 13.560 -1.455 -15.801 1.00 95.31 94 ASN A O 1
ATOM 736 N N . GLU A 1 95 ? 13.147 -1.927 -17.947 1.00 93.00 95 GLU A N 1
ATOM 737 C CA . GLU A 1 95 ? 12.570 -0.630 -18.266 1.00 93.00 95 GLU A CA 1
ATOM 738 C C . GLU A 1 95 ? 11.305 -0.366 -17.441 1.00 93.00 95 GLU A C 1
ATOM 740 O O . GLU A 1 95 ?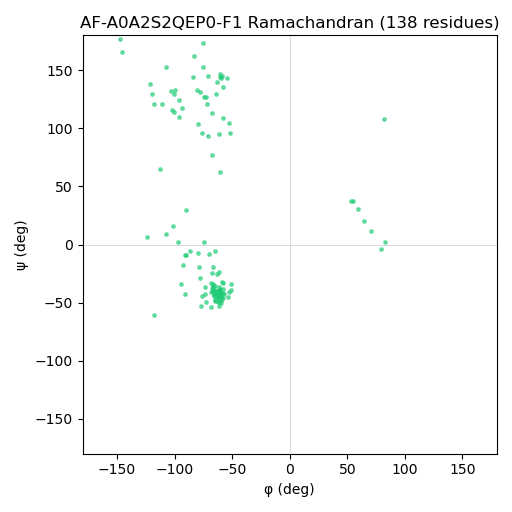 11.181 0.692 -16.818 1.00 93.00 95 GLU A O 1
ATOM 745 N N . THR A 1 96 ? 10.418 -1.360 -17.344 1.00 91.62 96 THR A N 1
ATOM 746 C CA . THR A 1 96 ? 9.207 -1.275 -16.514 1.00 91.62 96 THR A CA 1
ATOM 747 C C . THR A 1 96 ? 9.554 -1.037 -15.038 1.00 91.62 96 THR A C 1
ATOM 749 O O . THR A 1 96 ? 8.973 -0.158 -14.398 1.00 91.62 96 THR A O 1
ATOM 752 N N . ILE A 1 97 ? 10.533 -1.777 -14.498 1.00 93.19 97 ILE A N 1
ATOM 753 C CA . ILE A 1 97 ? 11.002 -1.633 -13.110 1.00 93.19 97 ILE A CA 1
ATOM 754 C C . ILE A 1 97 ? 11.587 -0.240 -12.871 1.00 93.19 97 ILE A C 1
ATOM 756 O O . ILE A 1 97 ? 11.257 0.385 -11.862 1.00 93.19 97 ILE A O 1
ATOM 760 N N . ARG A 1 98 ? 12.427 0.273 -13.780 1.00 93.88 98 ARG A N 1
ATOM 761 C CA . ARG A 1 98 ? 13.021 1.616 -13.653 1.00 93.88 98 ARG A CA 1
ATOM 762 C C . ARG A 1 98 ? 11.947 2.696 -13.605 1.00 93.88 98 ARG A C 1
ATOM 764 O O . ARG A 1 98 ? 11.978 3.520 -12.694 1.00 93.88 98 ARG A O 1
ATOM 771 N N . ASN A 1 99 ? 10.980 2.648 -14.520 1.00 92.06 99 ASN A N 1
ATOM 772 C CA . ASN A 1 99 ? 9.895 3.628 -14.579 1.00 92.06 99 ASN A CA 1
ATOM 773 C C . ASN A 1 99 ? 9.019 3.572 -13.323 1.00 92.06 99 ASN A C 1
ATOM 775 O O . ASN A 1 99 ? 8.792 4.597 -12.686 1.00 92.06 99 ASN A O 1
ATOM 779 N N . ALA A 1 100 ? 8.607 2.376 -12.890 1.00 92.62 100 ALA A N 1
ATOM 780 C CA . ALA A 1 100 ? 7.863 2.223 -11.640 1.00 92.62 100 ALA A CA 1
ATOM 781 C C . ALA A 1 100 ? 8.667 2.724 -10.426 1.00 92.62 100 ALA A C 1
ATOM 783 O O . ALA A 1 100 ? 8.129 3.410 -9.561 1.00 92.62 100 ALA A O 1
ATOM 784 N N . THR A 1 101 ? 9.969 2.433 -10.369 1.00 94.25 101 THR A N 1
ATOM 785 C CA . THR A 1 101 ? 10.850 2.876 -9.278 1.00 94.25 101 THR A CA 1
ATOM 786 C C . THR A 1 101 ? 10.992 4.394 -9.245 1.00 94.25 101 THR A C 1
ATOM 788 O O . THR A 1 101 ? 10.981 4.983 -8.165 1.00 94.25 101 THR A O 1
ATOM 791 N N . GLN A 1 102 ? 11.124 5.036 -10.405 1.00 94.06 102 GLN A N 1
ATOM 792 C CA . GLN A 1 102 ? 11.185 6.491 -10.505 1.00 94.06 102 GLN A CA 1
ATOM 793 C C . GLN A 1 102 ? 9.897 7.133 -9.980 1.00 94.06 102 GLN A C 1
ATOM 795 O O . GLN A 1 102 ? 9.971 8.055 -9.171 1.00 94.06 102 GLN A O 1
ATOM 800 N N . GLU A 1 103 ? 8.735 6.596 -10.355 1.00 93.69 103 GLU A N 1
ATOM 801 C CA . GLU A 1 103 ? 7.442 7.073 -9.856 1.00 93.69 103 GLU A CA 1
ATOM 802 C C . GLU A 1 103 ? 7.300 6.921 -8.343 1.00 93.69 103 GLU A C 1
ATOM 804 O O . GLU A 1 103 ? 6.843 7.843 -7.671 1.00 93.69 103 GLU A O 1
ATOM 809 N N . LEU A 1 104 ? 7.730 5.783 -7.790 1.00 93.31 104 LEU A N 1
ATOM 810 C CA . LEU A 1 104 ? 7.712 5.551 -6.345 1.00 93.31 104 LEU A CA 1
ATOM 811 C C . LEU A 1 104 ? 8.635 6.518 -5.599 1.00 93.31 104 LEU A C 1
ATOM 813 O O . LEU A 1 104 ? 8.251 7.057 -4.565 1.00 93.31 104 LEU A O 1
ATOM 817 N N . LYS A 1 105 ? 9.839 6.766 -6.130 1.00 95.31 105 LYS A N 1
ATOM 818 C CA . LYS A 1 105 ? 10.803 7.716 -5.551 1.00 95.31 105 LYS A CA 1
ATOM 819 C C . LYS A 1 105 ? 10.329 9.167 -5.632 1.00 95.31 105 LYS A C 1
ATOM 821 O O . LYS A 1 105 ? 10.772 9.984 -4.833 1.00 95.31 105 LYS A O 1
ATOM 826 N N . ALA A 1 106 ? 9.450 9.482 -6.580 1.00 95.56 106 ALA A N 1
ATOM 827 C CA . ALA A 1 106 ? 8.861 10.806 -6.731 1.00 95.56 106 ALA A CA 1
ATOM 828 C C . ALA A 1 106 ? 7.702 11.077 -5.752 1.00 95.56 106 ALA A C 1
ATOM 830 O O . ALA A 1 106 ? 7.209 12.203 -5.712 1.00 95.56 106 ALA A O 1
ATOM 831 N N . ILE A 1 107 ? 7.248 10.079 -4.980 1.00 94.25 107 ILE A N 1
ATOM 832 C CA . ILE A 1 107 ? 6.210 10.280 -3.963 1.00 94.25 107 ILE A CA 1
ATOM 833 C C . ILE A 1 107 ? 6.801 11.062 -2.791 1.00 94.25 107 ILE A C 1
ATOM 835 O O . ILE A 1 107 ? 7.748 10.610 -2.145 1.00 94.25 107 ILE A O 1
ATOM 839 N N . THR A 1 108 ? 6.222 12.222 -2.487 1.00 96.69 108 THR A N 1
ATOM 840 C CA . THR A 1 108 ? 6.703 13.056 -1.380 1.00 96.69 108 THR A CA 1
ATOM 841 C C . THR A 1 108 ? 6.133 12.608 -0.033 1.00 96.69 108 THR A C 1
ATOM 843 O O . THR A 1 108 ? 5.117 11.910 0.049 1.00 96.69 108 THR A O 1
ATOM 846 N N . ILE A 1 109 ? 6.769 13.038 1.061 1.00 94.50 109 ILE A N 1
ATOM 847 C CA . ILE A 1 109 ? 6.285 12.762 2.422 1.00 94.50 109 ILE A CA 1
ATOM 848 C C . ILE A 1 109 ? 4.887 13.361 2.624 1.00 94.50 109 ILE A C 1
ATOM 850 O O . ILE A 1 109 ? 4.025 12.724 3.226 1.00 94.50 109 ILE A O 1
ATOM 854 N N . GLU A 1 110 ? 4.629 14.544 2.071 1.00 96.75 110 GLU A N 1
ATOM 855 C CA . GLU A 1 110 ? 3.340 15.235 2.158 1.00 96.75 110 GLU A CA 1
ATOM 856 C C . GLU A 1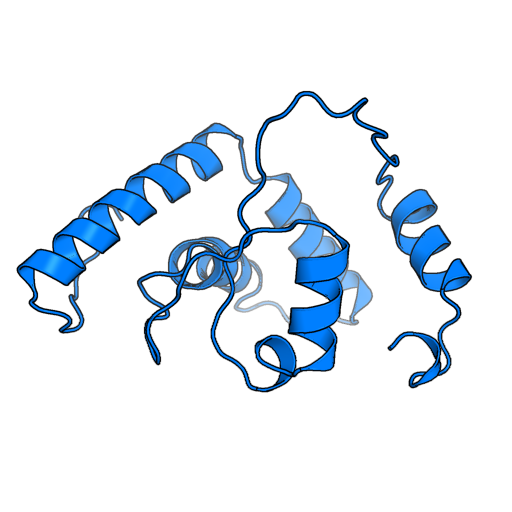 110 ? 2.230 14.456 1.437 1.00 96.75 110 GLU A C 1
ATOM 858 O O . GLU A 1 110 ? 1.084 14.432 1.891 1.00 96.75 110 GLU A O 1
ATOM 863 N N . GLU A 1 111 ? 2.551 13.792 0.322 1.00 95.44 111 GLU A N 1
ATOM 864 C CA . GLU A 1 111 ? 1.610 12.923 -0.389 1.00 95.44 111 GLU A CA 1
ATOM 865 C C . GLU A 1 111 ? 1.285 11.664 0.421 1.00 95.44 111 GLU A C 1
ATOM 867 O O . GLU A 1 111 ? 0.116 11.285 0.516 1.00 95.44 111 GLU A O 1
ATOM 872 N N . ILE A 1 112 ? 2.289 11.057 1.064 1.00 94.38 112 ILE A N 1
ATOM 873 C CA . ILE A 1 112 ? 2.086 9.915 1.967 1.00 94.38 112 ILE A CA 1
ATOM 874 C C . ILE A 1 112 ? 1.218 10.333 3.156 1.00 94.38 112 ILE A C 1
ATOM 876 O O . ILE A 1 112 ? 0.214 9.683 3.439 1.00 94.38 112 ILE A O 1
ATOM 880 N N . GLN A 1 113 ? 1.536 11.444 3.822 1.00 95.75 113 GLN A N 1
ATOM 881 C CA . GLN A 1 113 ? 0.743 11.957 4.944 1.00 95.75 113 GLN A CA 1
ATOM 882 C C . GLN A 1 113 ? -0.713 12.216 4.537 1.00 95.75 113 GLN A C 1
ATOM 884 O O . GLN A 1 113 ? -1.643 11.827 5.247 1.00 95.75 113 GLN A O 1
ATOM 889 N N . ARG A 1 114 ? -0.928 12.808 3.357 1.00 95.69 114 ARG A N 1
ATOM 890 C CA . ARG A 1 114 ? -2.270 13.018 2.804 1.00 95.69 114 ARG A CA 1
ATOM 891 C C . ARG A 1 114 ? -2.984 11.703 2.510 1.00 95.69 114 ARG A C 1
ATOM 893 O O . ARG A 1 114 ? -4.176 11.601 2.778 1.00 95.69 114 ARG A O 1
ATOM 900 N N . CYS A 1 115 ? -2.278 10.700 1.990 1.00 94.88 115 CYS A N 1
ATOM 901 C CA . CYS A 1 115 ? -2.825 9.362 1.775 1.00 94.88 115 CYS A CA 1
ATOM 902 C C . CYS A 1 115 ? -3.311 8.735 3.090 1.00 94.88 115 CYS A C 1
ATOM 904 O O . CYS A 1 115 ? -4.410 8.187 3.126 1.00 94.88 115 CYS A O 1
ATOM 906 N N . PHE A 1 116 ? -2.538 8.841 4.174 1.00 94.31 116 PHE A N 1
ATOM 907 C CA . PHE A 1 116 ? -2.946 8.327 5.486 1.00 94.31 116 PHE A CA 1
ATOM 908 C C . PHE A 1 116 ? -4.133 9.090 6.074 1.00 94.31 116 PHE A C 1
ATOM 910 O O . PHE A 1 116 ? -5.027 8.464 6.635 1.00 94.31 116 PHE A O 1
ATOM 917 N N . LYS A 1 117 ? -4.199 10.413 5.891 1.00 95.25 117 LYS A N 1
ATOM 918 C CA . LYS A 1 117 ? -5.383 11.187 6.282 1.00 95.25 117 LYS A CA 1
ATOM 919 C C . LYS A 1 117 ? -6.630 10.725 5.519 1.00 95.25 117 LYS A C 1
ATOM 921 O O . LYS A 1 117 ? -7.622 10.365 6.136 1.00 95.25 117 LYS A O 1
ATOM 926 N N . LYS A 1 118 ? -6.536 10.600 4.191 1.00 92.44 118 LYS A N 1
ATOM 927 C CA . LYS A 1 118 ? -7.627 10.057 3.363 1.00 92.44 118 LYS A CA 1
ATOM 928 C C . LYS A 1 118 ? -8.037 8.649 3.781 1.00 92.44 118 LYS A C 1
ATOM 930 O O . LYS A 1 118 ? -9.191 8.273 3.619 1.00 92.44 118 LYS A O 1
ATOM 935 N N . TRP A 1 119 ? -7.095 7.843 4.262 1.00 93.75 119 TRP A N 1
ATOM 936 C CA . TRP A 1 119 ? -7.396 6.502 4.744 1.00 93.75 119 TRP A CA 1
ATOM 937 C C . TRP A 1 119 ? -8.305 6.532 5.979 1.00 93.75 119 TRP A C 1
ATOM 939 O O . TRP A 1 119 ? -9.250 5.750 6.039 1.00 93.75 119 TRP A O 1
ATOM 949 N N . GLN A 1 120 ? -8.076 7.477 6.897 1.00 93.25 120 GLN A N 1
ATOM 950 C CA . GLN A 1 120 ? -8.951 7.718 8.048 1.00 93.25 120 GLN A CA 1
ATOM 951 C C . GLN A 1 120 ? -10.336 8.199 7.603 1.00 93.25 120 GLN A C 1
ATOM 953 O O . GLN A 1 120 ? -11.333 7.592 7.986 1.00 93.25 120 GLN A O 1
ATOM 958 N N . ASP A 1 121 ? -10.396 9.189 6.706 1.00 92.56 121 ASP A N 1
ATOM 959 C CA . ASP A 1 121 ? -11.665 9.709 6.172 1.00 92.56 121 ASP A CA 1
ATOM 960 C C . ASP A 1 121 ? -12.495 8.591 5.501 1.00 92.56 121 ASP A C 1
ATOM 962 O O . ASP A 1 121 ? -13.716 8.515 5.641 1.00 92.56 121 ASP A O 1
ATOM 966 N N . ARG A 1 122 ? -11.828 7.672 4.787 1.00 92.44 122 ARG A N 1
ATOM 967 C CA . ARG A 1 122 ? -12.456 6.508 4.140 1.00 92.44 122 ARG A CA 1
ATOM 968 C C . ARG A 1 122 ? -13.017 5.500 5.142 1.00 92.44 122 ARG A C 1
ATOM 970 O O . ARG A 1 122 ? -14.044 4.886 4.858 1.00 92.44 122 ARG A O 1
ATOM 977 N N . TRP A 1 123 ? -12.380 5.319 6.300 1.00 91.75 123 TRP A N 1
ATOM 978 C CA . TRP A 1 123 ? -12.948 4.493 7.368 1.00 91.75 123 TRP A CA 1
ATOM 979 C C . TRP A 1 123 ? -14.229 5.103 7.928 1.00 91.75 123 TRP A C 1
ATOM 981 O O . TRP A 1 123 ? -15.207 4.379 8.104 1.00 91.75 123 TRP A O 1
ATOM 991 N N . GLU A 1 124 ? -14.248 6.415 8.154 1.00 92.44 124 GLU A N 1
ATOM 992 C CA . GLU A 1 124 ? -15.441 7.128 8.624 1.00 92.44 124 GLU A CA 1
ATOM 993 C C . GLU A 1 124 ? -16.594 6.988 7.622 1.00 92.44 124 GLU A C 1
ATOM 995 O O . GLU A 1 124 ? -17.687 6.566 7.997 1.00 92.44 124 GLU A O 1
ATOM 1000 N N . HIS A 1 125 ? -16.322 7.186 6.329 1.00 90.62 125 HIS A N 1
ATOM 1001 C CA . HIS A 1 125 ? -17.321 6.991 5.273 1.00 90.62 125 HIS A CA 1
ATOM 1002 C C . HIS A 1 125 ? -17.839 5.551 5.208 1.00 90.62 125 HIS A C 1
ATOM 1004 O O . HIS A 1 125 ? -19.034 5.336 5.024 1.00 90.62 125 HIS A O 1
ATOM 1010 N N . CYS A 1 126 ? -16.974 4.548 5.389 1.00 92.06 126 CYS A N 1
ATOM 1011 C CA . CYS A 1 126 ? -17.400 3.149 5.451 1.00 92.06 126 CYS A CA 1
ATOM 1012 C C . CYS A 1 126 ? -18.363 2.900 6.625 1.00 92.06 126 CYS A C 1
ATOM 1014 O O . CYS A 1 126 ? -19.362 2.194 6.472 1.00 92.06 126 CYS A O 1
ATOM 1016 N N . ILE A 1 127 ? -18.101 3.509 7.787 1.00 91.75 127 ILE A N 1
ATOM 1017 C CA . ILE A 1 127 ? -18.977 3.417 8.962 1.00 91.75 127 ILE A CA 1
ATOM 1018 C C . ILE A 1 127 ? -20.331 4.077 8.674 1.00 91.75 127 ILE A C 1
ATOM 1020 O O . ILE A 1 127 ? -21.372 3.463 8.918 1.00 91.75 127 ILE A O 1
ATOM 1024 N N . GLU A 1 128 ? -20.335 5.287 8.112 1.0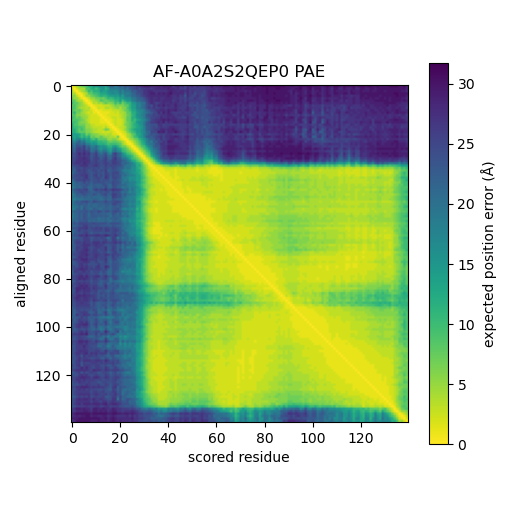0 92.62 128 GLU A N 1
ATOM 1025 C CA . GLU A 1 128 ? -21.556 6.012 7.733 1.00 92.62 128 GLU A CA 1
ATOM 1026 C C . GLU A 1 128 ? -22.379 5.252 6.685 1.00 92.62 128 GLU A C 1
ATOM 1028 O O . GLU A 1 128 ? -23.601 5.130 6.803 1.00 92.62 128 GLU A O 1
ATOM 1033 N N . ALA A 1 129 ? -21.697 4.654 5.707 1.00 91.75 129 ALA A N 1
ATOM 1034 C CA . ALA A 1 129 ? -22.281 3.799 4.683 1.00 91.75 129 ALA A CA 1
ATOM 1035 C C . ALA A 1 129 ? -22.674 2.405 5.204 1.00 91.75 129 ALA A C 1
ATOM 1037 O O . ALA A 1 129 ? -23.143 1.574 4.427 1.00 91.75 129 ALA A O 1
ATOM 1038 N N . LYS A 1 130 ? -22.495 2.115 6.501 1.00 93.00 130 LYS A N 1
ATOM 1039 C CA . LYS A 1 130 ? -22.791 0.814 7.128 1.00 93.00 130 LYS A CA 1
ATOM 1040 C C . LYS A 1 130 ? -22.107 -0.363 6.417 1.00 93.00 130 LYS A C 1
ATOM 1042 O O . LYS A 1 130 ? -22.683 -1.442 6.293 1.00 93.00 130 LYS A O 1
ATOM 1047 N N . GLY A 1 131 ? -20.880 -0.150 5.944 1.00 90.50 131 GLY A N 1
ATOM 1048 C CA . GLY A 1 131 ? -20.078 -1.143 5.230 1.00 90.50 131 GLY A CA 1
ATOM 1049 C C . GLY A 1 131 ? -20.377 -1.273 3.734 1.00 90.50 131 GLY A C 1
ATOM 1050 O O . GLY A 1 131 ? -19.771 -2.120 3.080 1.00 90.50 131 GLY A O 1
ATOM 1051 N N . HIS A 1 132 ? -21.287 -0.472 3.171 1.00 89.94 132 HIS A N 1
ATOM 1052 C CA . HIS A 1 132 ? -21.481 -0.411 1.722 1.00 89.94 132 HIS A CA 1
ATOM 1053 C C . HIS A 1 132 ? -20.355 0.371 1.036 1.00 89.94 132 HIS A C 1
ATOM 1055 O O . HIS A 1 132 ? -19.760 1.278 1.619 1.00 89.94 132 HIS A O 1
ATOM 1061 N N . TYR A 1 133 ? -20.093 0.040 -0.231 1.00 87.19 133 TYR A N 1
ATOM 1062 C CA . TYR A 1 133 ? -19.207 0.843 -1.069 1.00 87.19 133 TYR A CA 1
ATOM 1063 C C . TYR A 1 133 ? -19.749 2.262 -1.225 1.00 87.19 133 TYR A C 1
ATOM 1065 O O . TYR A 1 133 ? -20.958 2.477 -1.318 1.00 87.19 133 TYR A O 1
ATOM 1073 N N . PHE A 1 134 ? -18.830 3.212 -1.324 1.00 81.94 134 PHE A N 1
ATOM 1074 C CA . PHE A 1 134 ? -19.124 4.608 -1.600 1.00 81.94 134 PHE A CA 1
ATOM 1075 C C . PHE A 1 134 ? -18.401 5.043 -2.879 1.00 81.94 134 PHE A C 1
ATOM 1077 O O . PHE A 1 134 ? -17.253 4.671 -3.135 1.00 81.94 134 PHE A O 1
ATOM 1084 N N . GLU A 1 135 ? -19.104 5.815 -3.705 1.00 69.75 135 GLU A N 1
ATOM 1085 C CA . GLU A 1 135 ? -18.584 6.388 -4.945 1.00 69.75 135 GLU A CA 1
ATOM 1086 C C . GLU A 1 135 ? -18.356 7.892 -4.793 1.00 69.75 135 GLU A C 1
ATOM 1088 O O . GLU A 1 135 ? -19.030 8.566 -4.018 1.00 69.75 135 GLU A O 1
ATOM 1093 N N . GLY A 1 136 ? -17.408 8.416 -5.573 1.00 58.25 136 GLY A N 1
ATOM 1094 C CA . GLY A 1 136 ? -16.918 9.781 -5.427 1.00 58.25 136 GLY A CA 1
ATOM 1095 C C . GLY A 1 136 ? -15.878 9.838 -4.317 1.00 58.25 136 GLY A C 1
ATOM 1096 O O . GLY A 1 136 ? -16.191 9.712 -3.145 1.00 58.25 136 GLY A O 1
ATOM 1097 N N . ASP A 1 137 ? -14.610 10.004 -4.686 1.00 54.69 137 ASP A N 1
ATOM 1098 C CA . ASP A 1 137 ? -13.619 10.486 -3.728 1.00 54.69 137 ASP A CA 1
ATOM 1099 C C . ASP A 1 137 ? -13.828 12.007 -3.667 1.00 54.69 137 ASP A C 1
ATOM 1101 O O . ASP A 1 137 ? -13.442 12.675 -4.632 1.00 54.69 137 ASP A O 1
ATOM 1105 N N . PRO A 1 138 ? -14.459 12.584 -2.622 1.00 49.41 138 PRO A N 1
ATOM 1106 C CA . PRO A 1 138 ? -14.599 14.037 -2.526 1.00 49.41 138 PRO A CA 1
ATOM 1107 C C . PRO A 1 138 ? -13.235 14.731 -2.379 1.00 49.41 138 PRO A C 1
ATOM 1109 O O . PRO A 1 138 ? -13.158 15.955 -2.402 1.00 49.41 138 PRO A O 1
ATOM 1112 N N . PHE A 1 139 ? -12.154 13.956 -2.245 1.00 48.28 139 PHE A N 1
ATOM 1113 C CA . PHE A 1 139 ? -10.791 14.423 -2.064 1.00 48.28 139 PHE A CA 1
ATOM 1114 C C . PHE A 1 139 ? -9.910 14.233 -3.312 1.00 48.28 139 PHE A C 1
ATOM 1116 O O . PHE A 1 139 ? -8.685 14.357 -3.193 1.00 48.28 139 PHE A O 1
ATOM 1123 N N . LYS A 1 140 ? -10.477 13.857 -4.469 1.00 45.88 140 LYS A N 1
ATOM 1124 C CA . LYS A 1 140 ? -9.746 13.820 -5.749 1.00 45.88 140 LYS A CA 1
ATOM 1125 C C . LYS A 1 140 ? -9.258 15.200 -6.174 1.00 45.88 140 LYS A C 1
ATOM 1127 O O . LYS A 1 140 ? -10.037 16.165 -6.053 1.00 45.88 140 LYS A O 1
#

pLDDT: mean 82.4, std 17.15, range [40.44, 97.69]

Sequence (140 aa):
LANGIGISIDTCHSILSDELGIKRVSAKLVLESWFLHHDNAPAHSALSVREFLTSKNISVVPHPPYSPDLTPCGFFLFPRLKSTLKGHRFEDVNETIRNATQELKAITIEEIQRCFKKWQDRWEHCIEAKGHYFEGDPFK

Radius of gyration: 18.13 Å; Cα contacts (8 Å, |Δi|>4): 85; chains: 1; bounding box: 46×38×46 Å

Organism: NCBI:txid143950